Protein AF-A0A951EMH4-F1 (afdb_monomer)

Structure (mmCIF, N/CA/C/O backbone):
data_AF-A0A951EMH4-F1
#
_entry.id   AF-A0A951EMH4-F1
#
loop_
_atom_site.group_PDB
_atom_site.id
_atom_site.type_symbol
_atom_site.label_atom_id
_atom_site.label_alt_id
_atom_site.label_comp_id
_atom_site.label_asym_id
_atom_site.label_entity_id
_atom_site.label_seq_id
_atom_site.pdbx_PDB_ins_code
_atom_site.Cartn_x
_atom_site.Cartn_y
_atom_site.Cartn_z
_atom_site.occupancy
_atom_site.B_iso_or_equiv
_atom_site.auth_seq_id
_atom_site.auth_comp_id
_atom_site.auth_asym_id
_atom_site.auth_atom_id
_atom_site.pdbx_PDB_model_num
ATOM 1 N N . LEU A 1 1 ? -10.724 -16.137 10.599 1.00 54.28 1 LEU A N 1
ATOM 2 C CA . LEU A 1 1 ? -10.758 -15.019 11.567 1.00 54.28 1 LEU A CA 1
ATOM 3 C C . LEU A 1 1 ? -9.383 -14.354 11.566 1.00 54.28 1 LEU A C 1
ATOM 5 O O . LEU A 1 1 ? -8.423 -15.038 11.215 1.00 54.28 1 LEU A O 1
ATOM 9 N N . PRO A 1 2 ? -9.254 -13.050 11.865 1.00 76.25 2 PRO A N 1
ATOM 10 C CA . PRO A 1 2 ? -7.949 -12.424 12.065 1.00 76.25 2 PRO A CA 1
ATOM 11 C C . PRO A 1 2 ? -7.168 -13.216 13.120 1.00 76.25 2 PRO A C 1
ATOM 13 O O . PRO A 1 2 ? -7.743 -13.545 14.151 1.00 76.25 2 PRO A O 1
ATOM 16 N N . VAL A 1 3 ? -5.877 -13.495 12.901 1.00 86.94 3 VAL A N 1
ATOM 17 C CA . VAL A 1 3 ? -5.039 -14.269 13.850 1.00 86.94 3 VAL A CA 1
ATOM 18 C C . VAL A 1 3 ? -5.121 -13.700 15.274 1.00 86.94 3 VAL A C 1
ATOM 20 O O . VAL A 1 3 ? -5.148 -14.433 16.255 1.00 86.94 3 VAL A O 1
ATOM 23 N N . MET A 1 4 ? -5.249 -12.377 15.396 1.00 89.81 4 MET A N 1
ATOM 24 C CA . MET A 1 4 ? -5.384 -11.705 16.688 1.00 89.81 4 MET A CA 1
ATOM 25 C C . MET A 1 4 ? -6.672 -12.048 17.447 1.00 89.81 4 MET A C 1
ATOM 27 O O . MET A 1 4 ? -6.668 -11.985 18.671 1.00 89.81 4 MET A O 1
ATOM 31 N N . ALA A 1 5 ? -7.750 -12.446 16.767 1.00 90.88 5 ALA A N 1
ATOM 32 C CA . ALA A 1 5 ? -8.979 -12.877 17.431 1.00 90.88 5 ALA A CA 1
ATOM 33 C C . ALA A 1 5 ? -8.795 -14.204 18.184 1.00 90.88 5 ALA A C 1
ATOM 35 O O . ALA A 1 5 ? -9.457 -14.424 19.193 1.00 90.88 5 ALA A O 1
ATOM 36 N N . GLU A 1 6 ? -7.869 -15.056 17.735 1.00 90.88 6 GLU A N 1
ATOM 37 C CA . GLU A 1 6 ? -7.504 -16.293 18.436 1.00 90.88 6 GLU A CA 1
ATOM 38 C C . GLU A 1 6 ? -6.617 -16.001 19.654 1.00 90.88 6 GLU A C 1
ATOM 40 O O . GLU A 1 6 ? -6.786 -16.605 20.709 1.00 90.88 6 GLU A O 1
ATOM 45 N N . LEU A 1 7 ? -5.695 -15.041 19.525 1.00 93.75 7 LEU A N 1
ATOM 46 C CA . LEU A 1 7 ? -4.729 -14.693 20.574 1.00 93.75 7 LEU A CA 1
ATOM 47 C C . LEU A 1 7 ? -5.298 -13.748 21.647 1.00 93.75 7 LEU A C 1
ATOM 49 O O . LEU A 1 7 ? -4.834 -13.755 22.784 1.00 93.75 7 LEU A O 1
ATOM 53 N N . ALA A 1 8 ? -6.279 -12.918 21.290 1.00 93.94 8 ALA A N 1
ATOM 54 C CA . ALA A 1 8 ? -6.879 -11.900 22.150 1.00 93.94 8 ALA A CA 1
ATOM 55 C C . ALA A 1 8 ? -8.397 -11.787 21.887 1.00 93.94 8 ALA A C 1
ATOM 57 O O . ALA A 1 8 ? -8.857 -10.792 21.314 1.00 93.94 8 ALA A O 1
ATOM 58 N N . PRO A 1 9 ? -9.196 -12.784 22.311 1.00 91.25 9 PRO A N 1
ATOM 59 C CA . PRO A 1 9 ? -10.617 -12.886 21.962 1.00 91.25 9 PRO A CA 1
ATOM 60 C C . PRO A 1 9 ? -11.507 -11.811 22.607 1.00 91.25 9 PRO A C 1
ATOM 62 O O . PRO A 1 9 ? -12.624 -11.590 22.155 1.00 91.25 9 PRO A O 1
ATOM 65 N N . GLY A 1 10 ? -11.029 -11.119 23.648 1.00 94.62 10 GLY A N 1
ATOM 66 C CA . GLY A 1 10 ? -11.766 -10.033 24.310 1.00 94.62 10 GLY A CA 1
ATOM 67 C C . GLY A 1 10 ? -11.790 -8.708 23.536 1.00 94.62 10 GLY A C 1
ATOM 68 O O . GLY A 1 10 ? -12.382 -7.740 24.005 1.00 94.62 10 GLY A O 1
ATOM 69 N N . THR A 1 11 ? -11.121 -8.625 22.384 1.00 95.00 11 THR A N 1
ATOM 70 C CA . THR A 1 11 ? -11.089 -7.431 21.531 1.00 95.00 11 THR A CA 1
ATOM 71 C C . THR A 1 11 ? -11.910 -7.655 20.266 1.00 95.00 11 THR A C 1
ATOM 73 O O . THR A 1 11 ? -11.788 -8.681 19.601 1.00 95.00 11 THR A O 1
ATOM 76 N N . ASP A 1 12 ? -12.718 -6.661 19.897 1.00 95.25 12 ASP A N 1
ATOM 77 C CA . ASP A 1 12 ? -13.500 -6.677 18.660 1.00 95.25 12 ASP A CA 1
ATOM 78 C C . ASP A 1 12 ? -12.618 -6.328 17.445 1.00 95.25 12 ASP A C 1
ATOM 80 O O . ASP A 1 12 ? -12.573 -5.196 16.951 1.00 95.25 12 ASP A O 1
ATOM 84 N N . TRP A 1 13 ? -11.852 -7.321 16.987 1.00 94.62 13 TRP A N 1
ATOM 85 C CA . TRP A 1 13 ? -10.930 -7.189 15.856 1.00 94.62 13 TRP A CA 1
ATOM 86 C C . TRP A 1 13 ? -11.637 -6.938 14.525 1.00 94.62 13 TRP A C 1
ATOM 88 O O . TRP A 1 13 ? -11.074 -6.279 13.648 1.00 94.62 13 TRP A O 1
ATOM 98 N N . GLU A 1 14 ? -12.867 -7.426 14.373 1.00 92.38 14 GLU A N 1
ATOM 99 C CA . GLU A 1 14 ? -13.672 -7.176 13.177 1.00 92.38 14 GLU A CA 1
ATOM 100 C C . GLU A 1 14 ? -14.072 -5.702 13.103 1.00 92.38 14 GLU A C 1
ATOM 102 O O . GLU A 1 14 ? -13.859 -5.057 12.071 1.00 92.38 14 GLU A O 1
ATOM 107 N N . LYS A 1 15 ? -14.538 -5.120 14.216 1.00 95.38 15 LYS A N 1
ATOM 108 C CA . LYS A 1 15 ? -14.816 -3.681 14.297 1.00 95.38 15 LYS A CA 1
ATOM 109 C C . LYS A 1 15 ? -13.567 -2.839 14.068 1.00 95.38 15 LYS A C 1
ATOM 111 O O . LYS A 1 15 ? -13.657 -1.837 13.361 1.00 95.38 15 LYS A O 1
ATOM 116 N N . LEU A 1 16 ? -12.409 -3.239 14.604 1.00 95.31 16 LEU A N 1
ATOM 117 C CA . LEU A 1 16 ? -11.140 -2.548 14.343 1.00 95.31 16 LEU A CA 1
ATOM 118 C C . LEU A 1 16 ? -10.755 -2.601 12.856 1.00 95.31 16 LEU A C 1
ATOM 120 O O . LEU A 1 16 ? -10.335 -1.602 12.276 1.00 95.31 16 LEU A O 1
ATOM 124 N N . SER A 1 17 ? -10.921 -3.758 12.214 1.00 94.50 17 SER A N 1
ATOM 125 C CA . SER A 1 17 ? -10.650 -3.911 10.784 1.00 94.50 17 SER A CA 1
ATOM 126 C C . SER A 1 17 ? -11.595 -3.045 9.942 1.00 94.50 17 SER A C 1
ATOM 128 O O . SER A 1 17 ? -11.156 -2.359 9.014 1.00 94.50 17 SER A O 1
ATOM 130 N N . ALA A 1 18 ? -12.888 -3.047 10.277 1.00 94.69 18 ALA A N 1
ATOM 131 C CA . ALA A 1 18 ? -13.906 -2.253 9.600 1.00 94.69 18 ALA A CA 1
ATOM 132 C C . ALA A 1 18 ? -13.665 -0.745 9.760 1.00 94.69 18 ALA A C 1
ATOM 134 O O . ALA A 1 18 ? -13.704 -0.017 8.767 1.00 94.69 18 ALA A O 1
ATOM 135 N N . SER A 1 19 ? -13.348 -0.277 10.972 1.00 95.69 19 SER A N 1
ATOM 136 C CA . SER A 1 19 ? -13.038 1.134 11.215 1.00 95.69 19 SER A CA 1
ATOM 137 C C . SER A 1 19 ? -11.756 1.567 10.502 1.00 95.69 19 SER A C 1
ATOM 139 O O . SER A 1 19 ? -11.733 2.642 9.910 1.00 95.69 19 SER A O 1
ATOM 141 N N . GLY A 1 20 ? -10.728 0.713 10.445 1.00 95.00 20 GLY A N 1
ATOM 142 C CA . GLY A 1 20 ? -9.511 0.973 9.672 1.00 95.00 20 GLY A CA 1
ATOM 143 C C . GLY A 1 20 ? -9.780 1.157 8.174 1.00 95.00 20 GLY A C 1
ATOM 144 O O . GLY A 1 20 ? -9.271 2.096 7.563 1.00 95.00 20 GLY A O 1
ATOM 145 N N . ARG A 1 21 ? -10.639 0.317 7.575 1.00 95.81 21 ARG A N 1
ATOM 146 C CA . ARG A 1 21 ? -11.061 0.495 6.171 1.00 95.81 21 ARG A CA 1
ATOM 147 C C . ARG A 1 21 ? -11.885 1.765 5.969 1.00 95.81 21 ARG A C 1
ATOM 149 O O . ARG A 1 21 ? -11.699 2.442 4.961 1.00 95.81 21 ARG A O 1
ATOM 156 N N . ALA A 1 22 ? -12.757 2.110 6.917 1.00 95.19 22 ALA A N 1
ATOM 157 C CA . ALA A 1 22 ? -13.528 3.350 6.866 1.00 95.19 22 ALA A CA 1
ATOM 158 C C . ALA A 1 22 ? -12.627 4.593 6.960 1.00 95.19 22 ALA A C 1
ATOM 160 O O . ALA A 1 22 ? -12.848 5.558 6.231 1.00 95.19 22 ALA A O 1
ATOM 161 N N . LEU A 1 23 ? -11.591 4.564 7.807 1.00 95.75 23 LEU A N 1
ATOM 162 C CA . LEU A 1 23 ? -10.581 5.623 7.882 1.00 95.75 23 LEU A CA 1
ATOM 163 C C . LEU A 1 23 ? -9.800 5.732 6.573 1.00 95.75 23 LEU A C 1
ATOM 165 O O . LEU A 1 23 ? -9.630 6.831 6.060 1.00 95.75 23 LEU A O 1
ATOM 169 N N . LEU A 1 24 ? -9.384 4.608 5.987 1.00 95.94 24 LEU A N 1
ATOM 170 C CA . LEU A 1 24 ? -8.679 4.612 4.705 1.00 95.94 24 LEU A CA 1
ATOM 171 C C . LEU A 1 24 ? -9.543 5.155 3.555 1.00 95.94 24 LEU A C 1
ATOM 173 O O . LEU A 1 24 ? -9.040 5.858 2.682 1.00 95.94 24 LEU A O 1
ATOM 177 N N . ALA A 1 25 ? -10.842 4.851 3.542 1.00 94.69 25 ALA A N 1
ATOM 178 C CA . ALA A 1 25 ? -11.768 5.401 2.556 1.00 94.69 25 ALA A CA 1
ATOM 179 C C . ALA A 1 25 ? -11.903 6.932 2.673 1.00 94.69 25 ALA A C 1
ATOM 181 O O . ALA A 1 25 ? -12.047 7.605 1.655 1.00 94.69 25 ALA A O 1
ATOM 182 N N . GLN A 1 26 ? -11.820 7.471 3.894 1.00 95.12 26 GLN A N 1
ATOM 183 C CA . GLN A 1 26 ? -11.870 8.910 4.176 1.00 95.12 26 GLN A CA 1
ATOM 184 C C . GLN A 1 26 ? -10.526 9.616 3.958 1.00 95.12 26 GLN A C 1
ATOM 186 O O . GLN A 1 26 ? -10.499 10.776 3.555 1.00 95.12 26 GLN A O 1
ATOM 191 N N . ALA A 1 27 ? -9.411 8.932 4.214 1.00 96.06 27 ALA A N 1
ATOM 192 C CA .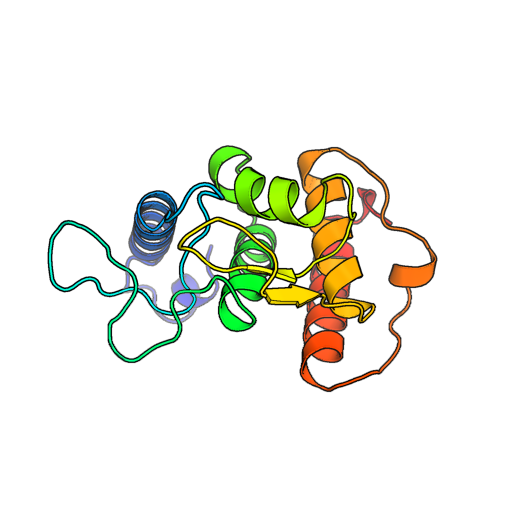 ALA A 1 27 ? -8.055 9.450 4.073 1.00 96.06 27 ALA A CA 1
ATOM 193 C C . ALA A 1 27 ? -7.621 9.472 2.602 1.00 96.06 27 ALA A C 1
ATOM 195 O O . ALA A 1 27 ? -6.658 8.815 2.222 1.00 96.06 27 ALA A O 1
ATOM 196 N N . ARG A 1 28 ? -8.355 10.196 1.758 1.00 95.44 28 ARG A N 1
ATOM 197 C CA . ARG A 1 28 ? -8.049 10.378 0.337 1.00 95.44 28 ARG A CA 1
ATOM 198 C C . ARG A 1 28 ? -7.817 11.846 0.068 1.00 95.44 28 ARG A C 1
ATOM 200 O O . ARG A 1 28 ? -8.713 12.666 0.257 1.00 95.44 28 ARG A O 1
ATOM 207 N N . PHE A 1 29 ? -6.610 12.166 -0.370 1.00 96.69 29 PHE A N 1
ATOM 208 C CA . PHE A 1 29 ? -6.155 13.535 -0.533 1.00 96.69 29 PHE A CA 1
ATOM 209 C C . PHE A 1 29 ? -5.667 13.774 -1.957 1.00 96.69 29 PHE A C 1
ATOM 211 O O . PHE A 1 29 ? -5.188 12.862 -2.637 1.00 96.69 29 PHE A O 1
ATOM 218 N N . GLY A 1 30 ? -5.777 15.029 -2.386 1.00 94.94 30 GLY A N 1
ATOM 219 C CA . GLY A 1 30 ? -5.301 15.453 -3.693 1.00 94.94 30 GLY A CA 1
ATOM 220 C C . GLY A 1 30 ? -6.111 14.916 -4.873 1.00 94.94 30 GLY A C 1
ATOM 221 O O . GLY A 1 30 ? -7.049 14.133 -4.701 1.00 94.94 30 GLY A O 1
ATOM 222 N N . PRO A 1 31 ? -5.725 15.305 -6.098 1.00 94.06 31 PRO A N 1
ATOM 223 C CA . PRO A 1 31 ? -6.394 14.856 -7.318 1.00 94.06 31 PRO A CA 1
ATOM 224 C C . PRO A 1 31 ? -6.215 13.352 -7.580 1.00 94.06 31 PRO A C 1
ATOM 226 O O . PRO A 1 31 ? -7.072 12.741 -8.208 1.00 94.06 31 PRO A O 1
ATOM 229 N N . ALA A 1 32 ? -5.142 12.739 -7.066 1.00 92.75 32 ALA A N 1
ATOM 230 C CA . ALA A 1 32 ? -4.900 11.300 -7.185 1.00 92.75 32 ALA A CA 1
ATOM 231 C C . ALA A 1 32 ? -5.748 10.449 -6.214 1.00 92.75 32 ALA A C 1
ATOM 233 O O . ALA A 1 32 ? -5.786 9.227 -6.345 1.00 92.75 32 ALA A O 1
ATOM 234 N N . GLY A 1 33 ? -6.410 11.066 -5.223 1.00 95.50 33 GLY A N 1
ATOM 235 C CA . GLY A 1 33 ? -7.247 10.356 -4.251 1.00 95.50 33 GLY A CA 1
ATOM 236 C C . GLY A 1 33 ? -6.486 9.329 -3.403 1.00 95.50 33 GLY A C 1
ATOM 237 O O . GLY A 1 33 ? -7.067 8.319 -2.999 1.00 95.50 33 GLY A O 1
ATOM 238 N N . LEU A 1 34 ? -5.194 9.568 -3.158 1.00 96.38 34 LEU A N 1
ATOM 239 C CA . LEU A 1 34 ? -4.311 8.690 -2.390 1.00 96.38 34 LEU A CA 1
ATOM 240 C C . LEU A 1 34 ? -4.277 9.091 -0.905 1.00 96.38 34 LEU A C 1
ATOM 242 O O . LEU A 1 34 ? -4.455 10.269 -0.581 1.00 96.38 34 LEU A O 1
ATOM 246 N N . PRO A 1 35 ? -4.020 8.143 0.013 1.00 97.44 35 PRO A N 1
ATOM 247 C CA . PRO A 1 35 ? -3.721 8.475 1.400 1.00 97.44 35 PRO A CA 1
ATOM 248 C C . PRO A 1 35 ? -2.347 9.126 1.540 1.00 97.44 35 PRO A C 1
ATOM 250 O O . PRO A 1 35 ? -1.437 8.862 0.760 1.00 97.44 35 PRO A O 1
ATOM 253 N N . ALA A 1 36 ? -2.185 9.951 2.571 1.00 97.94 36 ALA A N 1
ATOM 254 C CA . ALA A 1 36 ? -0.869 10.406 2.995 1.00 97.94 36 ALA A CA 1
ATOM 255 C C . ALA A 1 36 ? -0.140 9.286 3.746 1.00 97.94 36 ALA A C 1
ATOM 257 O O . ALA A 1 36 ? -0.791 8.476 4.410 1.00 97.94 36 ALA A O 1
ATOM 258 N N . ASP A 1 37 ? 1.195 9.291 3.714 1.00 97.94 37 ASP A N 1
ATOM 259 C CA . ASP A 1 37 ? 2.005 8.410 4.574 1.00 97.94 37 ASP A CA 1
ATOM 260 C C . ASP A 1 37 ? 1.645 8.603 6.059 1.00 97.94 37 ASP A C 1
ATOM 262 O O . ASP A 1 37 ? 1.547 7.641 6.819 1.00 97.94 37 ASP A O 1
ATOM 266 N N . TRP A 1 38 ? 1.370 9.853 6.448 1.00 98.19 38 TRP A N 1
ATOM 267 C CA . TRP A 1 38 ? 0.990 10.233 7.803 1.00 98.19 38 TRP A CA 1
ATOM 268 C C . TRP A 1 38 ? -0.292 11.061 7.789 1.00 98.19 38 TRP A C 1
ATOM 270 O O . TRP A 1 38 ? -0.374 12.097 7.127 1.00 98.19 38 TRP A O 1
ATOM 280 N N . VAL A 1 39 ? -1.295 10.616 8.547 1.00 98.12 39 VAL A N 1
ATOM 281 C CA . VAL A 1 39 ? -2.624 11.240 8.625 1.00 98.12 39 VAL A CA 1
ATOM 282 C C . VAL A 1 39 ? -2.902 11.684 10.056 1.00 98.12 39 VAL A C 1
ATOM 284 O O . VAL A 1 39 ? -2.737 10.924 11.007 1.00 98.12 39 VAL A O 1
ATOM 287 N N . SER A 1 40 ? -3.344 12.928 10.208 1.00 97.56 40 SER A N 1
ATOM 288 C CA . SER A 1 40 ? -3.869 13.471 11.454 1.00 97.56 40 SER A CA 1
ATOM 289 C C . SER A 1 40 ? -5.355 13.142 11.581 1.00 97.56 40 SER A C 1
ATOM 291 O O . SER A 1 40 ? -6.145 13.455 10.691 1.00 97.56 40 SER A O 1
ATOM 293 N N . ALA A 1 41 ? -5.731 12.570 12.725 1.00 95.69 41 ALA A N 1
ATOM 294 C CA . ALA A 1 41 ? -7.115 12.281 13.111 1.00 95.69 41 ALA A CA 1
ATOM 295 C C . ALA A 1 41 ? -7.554 13.113 14.333 1.00 95.69 41 ALA A C 1
ATOM 297 O O . ALA A 1 41 ? -8.267 12.631 15.208 1.00 95.69 41 ALA A O 1
ATOM 298 N N . ARG A 1 42 ? -7.061 14.357 14.448 1.00 93.44 42 ARG A N 1
ATOM 299 C CA . ARG A 1 42 ? -7.376 15.255 15.579 1.00 93.44 42 ARG A CA 1
ATOM 300 C C . ARG A 1 42 ? -8.842 15.713 15.588 1.00 93.44 42 ARG A C 1
ATOM 302 O O . ARG A 1 42 ? -9.373 16.006 16.654 1.00 93.44 42 ARG A O 1
ATOM 309 N N . SER A 1 43 ? -9.459 15.833 14.420 1.00 90.81 43 SER A N 1
ATOM 310 C CA . SER A 1 43 ? -10.855 16.236 14.232 1.00 90.81 43 SER A CA 1
ATOM 311 C C . SER A 1 43 ? -11.600 15.168 13.426 1.00 90.81 43 SER A C 1
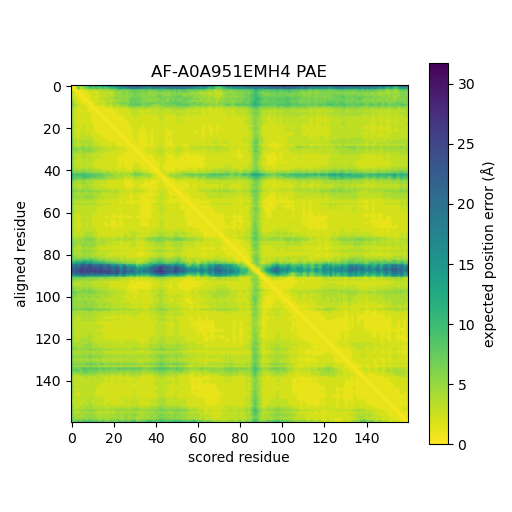ATOM 313 O O . SER A 1 43 ? -10.999 14.196 12.969 1.00 90.81 43 SER A O 1
ATOM 315 N N . GLU A 1 44 ? -12.910 15.348 13.240 1.00 87.88 44 GLU A N 1
ATOM 316 C CA . GLU A 1 44 ? -13.730 14.444 12.418 1.00 87.88 44 GLU A CA 1
ATOM 317 C C . GLU A 1 44 ? -13.234 14.353 10.969 1.00 87.88 44 GLU A C 1
ATOM 319 O O . GLU A 1 44 ? -13.354 13.311 10.329 1.00 87.88 44 GLU A O 1
ATOM 324 N N . ARG A 1 45 ? -12.643 15.435 10.451 1.00 93.56 45 ARG A N 1
ATOM 325 C CA . ARG A 1 45 ? -12.043 15.455 9.121 1.00 93.56 45 ARG A CA 1
ATOM 326 C C . ARG A 1 45 ? -10.580 15.031 9.203 1.00 93.56 45 ARG A C 1
ATOM 328 O O . ARG A 1 45 ? -9.769 15.706 9.831 1.00 93.56 45 ARG A O 1
ATOM 335 N N . LEU A 1 46 ? -10.240 13.952 8.504 1.00 97.00 46 LEU A N 1
ATOM 336 C CA . LEU A 1 46 ? -8.852 13.531 8.342 1.00 97.00 46 LEU A CA 1
ATOM 337 C C . LEU A 1 46 ? -8.082 14.521 7.466 1.00 97.00 46 LEU A C 1
ATOM 339 O O . LEU A 1 46 ? -8.603 15.026 6.470 1.00 97.00 46 LEU A O 1
ATOM 343 N N . GLU A 1 47 ? -6.824 14.760 7.819 1.00 97.19 47 GLU A N 1
ATOM 344 C CA . GLU A 1 47 ? -5.922 15.658 7.094 1.00 97.19 47 GLU A CA 1
ATOM 345 C C . GLU A 1 47 ? -4.516 15.046 7.023 1.00 97.19 47 GLU A C 1
ATOM 347 O O . GLU A 1 47 ? -4.130 14.327 7.950 1.00 97.19 47 GLU A O 1
ATOM 352 N N . PRO A 1 48 ? -3.704 15.336 5.989 1.00 97.50 48 PRO A N 1
ATOM 353 C CA . PRO A 1 48 ? -2.283 15.005 6.018 1.00 97.50 48 PRO A CA 1
ATOM 354 C C . PRO A 1 48 ? -1.620 15.590 7.273 1.00 97.50 48 PRO A C 1
ATOM 356 O O . PRO A 1 48 ? -1.843 16.751 7.632 1.00 97.50 48 PRO A O 1
ATOM 359 N N . ALA A 1 49 ? -0.828 14.783 7.975 1.00 97.69 49 ALA A N 1
ATOM 360 C CA . ALA A 1 49 ? -0.231 15.189 9.239 1.00 97.69 49 ALA A CA 1
ATOM 361 C C . ALA A 1 49 ? 0.784 16.326 9.039 1.00 97.69 49 ALA A C 1
ATOM 363 O O . ALA A 1 49 ? 1.692 16.249 8.210 1.00 97.69 49 ALA A O 1
ATOM 364 N N . LYS A 1 50 ? 0.664 17.383 9.848 1.00 96.44 50 LYS A N 1
ATOM 365 C CA . LYS A 1 50 ? 1.648 18.474 9.879 1.00 96.44 50 LYS A CA 1
ATOM 366 C C . LYS A 1 50 ? 2.986 17.959 10.416 1.00 96.44 50 LYS A C 1
ATOM 368 O O . LYS A 1 50 ? 3.008 17.159 11.347 1.00 96.44 50 LYS A O 1
ATOM 373 N N . GLY A 1 51 ? 4.088 18.460 9.860 1.00 96.50 51 GLY A N 1
ATOM 374 C CA . GLY A 1 51 ? 5.447 18.042 10.232 1.00 96.50 51 GLY A CA 1
ATOM 375 C C . GLY A 1 51 ? 5.981 16.840 9.446 1.00 96.50 51 GLY A C 1
ATOM 376 O O . GLY A 1 51 ? 7.138 16.480 9.631 1.00 96.50 51 GLY A O 1
ATOM 377 N N . PHE A 1 52 ? 5.179 16.269 8.543 1.00 97.19 52 PHE A N 1
ATOM 378 C CA . PHE A 1 52 ? 5.586 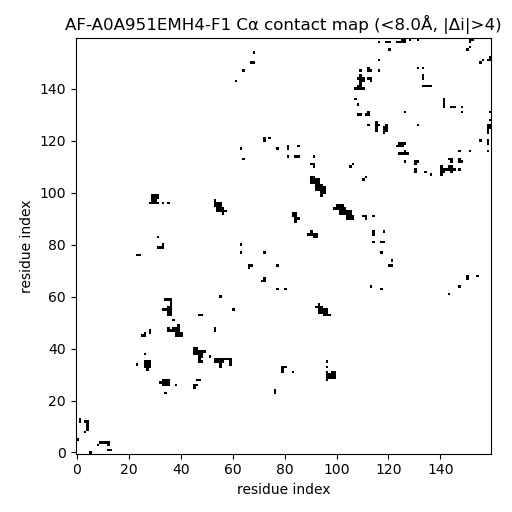15.218 7.610 1.00 97.19 52 PHE A CA 1
ATOM 379 C C . PHE A 1 52 ? 5.439 15.699 6.158 1.00 97.19 52 PHE A C 1
ATOM 381 O O . PHE A 1 52 ? 4.642 16.608 5.894 1.00 97.19 52 PHE A O 1
ATOM 388 N N . PRO A 1 53 ? 6.176 15.107 5.200 1.00 97.44 53 PRO A N 1
ATOM 389 C CA . PRO A 1 53 ? 5.944 15.352 3.781 1.00 97.44 53 PRO A CA 1
ATOM 390 C C . PRO A 1 53 ? 4.491 15.042 3.384 1.00 97.44 53 PRO A C 1
ATOM 392 O O . PRO A 1 53 ? 3.956 13.987 3.727 1.00 97.44 53 PRO A O 1
ATOM 395 N N . GLN A 1 54 ? 3.850 15.946 2.636 1.00 97.25 54 GLN A N 1
ATOM 396 C CA . GLN A 1 54 ? 2.486 15.751 2.126 1.00 97.25 54 GLN A CA 1
ATOM 397 C C . GLN A 1 54 ? 2.504 14.905 0.848 1.00 97.25 54 GLN A C 1
ATOM 399 O O . GLN A 1 54 ? 2.272 15.394 -0.259 1.00 97.25 54 GLN A O 1
ATOM 404 N N . GLN A 1 55 ? 2.811 13.624 1.019 1.00 97.69 55 GLN A N 1
ATOM 405 C CA . GLN A 1 55 ? 2.973 12.668 -0.069 1.00 97.69 55 GLN A CA 1
ATOM 406 C C . GLN A 1 55 ? 2.272 11.344 0.240 1.00 97.69 55 GLN A C 1
ATOM 408 O O . GLN A 1 55 ? 2.082 10.973 1.402 1.00 97.69 55 GLN A O 1
ATOM 413 N N . PHE A 1 56 ? 1.955 10.612 -0.819 1.00 97.69 56 PHE A N 1
ATOM 414 C CA . PHE A 1 56 ? 1.862 9.161 -0.775 1.00 97.69 56 PHE A CA 1
ATOM 415 C C . PHE A 1 56 ? 3.239 8.604 -1.136 1.00 97.69 56 PHE A C 1
ATOM 417 O O . PHE A 1 56 ? 3.710 8.811 -2.254 1.00 97.69 56 PHE A O 1
ATOM 424 N N . GLY A 1 57 ? 3.907 7.936 -0.205 1.00 96.12 57 GLY A N 1
ATOM 425 C CA . GLY A 1 57 ? 5.281 7.491 -0.376 1.00 96.12 57 GLY A CA 1
ATOM 426 C C . GLY A 1 57 ? 5.490 6.063 0.091 1.00 96.12 57 GLY A C 1
ATOM 427 O O . GLY A 1 57 ? 4.612 5.207 -0.032 1.00 96.12 57 GLY A O 1
ATOM 428 N N . TYR A 1 58 ? 6.699 5.791 0.583 1.00 97.12 58 TYR A N 1
ATOM 429 C CA . TYR A 1 58 ? 7.145 4.446 0.931 1.00 97.12 58 TYR A CA 1
ATOM 430 C C . TYR A 1 58 ? 6.201 3.766 1.923 1.00 97.12 58 TYR A C 1
ATOM 432 O O . TYR A 1 58 ? 5.899 2.583 1.744 1.00 97.12 58 TYR A O 1
ATOM 440 N N . ASP A 1 59 ? 5.698 4.495 2.924 1.00 97.69 59 ASP A N 1
ATOM 441 C CA . ASP A 1 59 ? 4.814 3.928 3.937 1.00 97.69 59 ASP A CA 1
ATOM 442 C C . ASP A 1 59 ? 3.470 3.499 3.337 1.00 97.69 59 ASP A C 1
ATOM 444 O O . ASP A 1 59 ? 3.012 2.376 3.597 1.00 97.69 59 ASP A O 1
ATOM 448 N N . GLY A 1 60 ? 2.899 4.354 2.483 1.00 96.62 60 GLY A N 1
ATOM 449 C CA . GLY A 1 60 ? 1.651 4.136 1.766 1.00 96.62 60 GLY A CA 1
ATOM 450 C C . GLY A 1 60 ? 1.672 2.946 0.803 1.00 96.62 60 GLY A C 1
ATOM 451 O O . GLY A 1 60 ? 0.649 2.274 0.654 1.00 96.62 60 GLY A O 1
ATOM 452 N N . LEU A 1 61 ? 2.826 2.595 0.215 1.00 95.81 61 LEU A N 1
ATOM 453 C CA . LEU A 1 61 ? 2.956 1.428 -0.681 1.00 95.81 61 LEU A CA 1
ATOM 454 C C . LEU A 1 61 ? 2.473 0.121 -0.034 1.00 95.81 61 LEU A C 1
ATOM 456 O O . LEU A 1 61 ? 1.993 -0.784 -0.715 1.00 95.81 61 LEU A O 1
ATOM 460 N N . ARG A 1 62 ? 2.581 0.002 1.292 1.00 97.38 62 ARG A N 1
ATOM 461 C CA . ARG A 1 62 ? 2.200 -1.218 2.018 1.00 97.38 62 ARG A CA 1
ATOM 462 C C . ARG A 1 62 ? 0.689 -1.367 2.186 1.00 97.38 62 ARG A C 1
ATOM 464 O O . ARG A 1 62 ? 0.223 -2.475 2.432 1.00 97.38 62 ARG A O 1
ATOM 471 N N . ILE A 1 63 ? -0.082 -0.291 2.028 1.00 97.44 63 ILE A N 1
ATOM 472 C CA . ILE A 1 63 ? -1.540 -0.302 2.197 1.00 97.44 63 ILE A CA 1
ATOM 473 C C . ILE A 1 63 ? -2.210 -1.314 1.249 1.00 97.44 63 ILE A C 1
ATOM 475 O O . ILE A 1 63 ? -2.861 -2.233 1.756 1.00 97.44 63 ILE A O 1
ATOM 479 N N . PRO A 1 64 ? -2.047 -1.236 -0.090 1.00 96.06 64 PRO A N 1
ATOM 480 C CA . PRO A 1 64 ? -2.666 -2.211 -0.988 1.00 96.06 64 PRO A CA 1
ATOM 481 C C . PRO A 1 64 ? -2.142 -3.634 -0.761 1.00 96.06 64 PRO A C 1
ATOM 483 O O . PRO A 1 64 ? -2.924 -4.581 -0.812 1.00 96.06 64 PRO A O 1
ATOM 486 N N . LEU A 1 65 ? -0.857 -3.800 -0.426 1.00 96.44 65 LEU A N 1
ATOM 487 C CA . LEU A 1 65 ? -0.289 -5.108 -0.081 1.00 96.44 65 LEU A CA 1
ATOM 488 C C . LEU A 1 65 ? -1.019 -5.745 1.114 1.00 96.44 65 LEU A C 1
ATOM 490 O O . LEU A 1 65 ? -1.390 -6.919 1.059 1.00 96.44 65 LEU A O 1
ATOM 494 N N . TYR A 1 66 ? -1.245 -4.985 2.187 1.00 96.81 66 TYR A N 1
ATOM 495 C CA . TYR A 1 66 ? -1.903 -5.490 3.392 1.00 96.81 66 TYR A CA 1
ATOM 496 C C . TYR A 1 66 ? -3.408 -5.682 3.227 1.00 96.81 66 TYR A C 1
ATOM 498 O O . TYR A 1 66 ? -3.940 -6.658 3.758 1.00 96.81 66 TYR A O 1
ATOM 506 N N . LEU A 1 67 ? -4.085 -4.831 2.452 1.00 96.56 67 LEU A N 1
ATOM 507 C CA . LEU A 1 67 ? -5.487 -5.052 2.088 1.00 96.56 67 LEU A CA 1
ATOM 508 C C . LEU A 1 67 ? -5.657 -6.396 1.373 1.00 96.56 67 LEU A C 1
ATOM 510 O O . LEU A 1 67 ? -6.442 -7.234 1.821 1.00 96.56 67 LEU A O 1
ATOM 514 N N . LEU A 1 68 ? -4.854 -6.646 0.337 1.00 96.06 68 LEU A N 1
ATOM 515 C CA . LEU A 1 68 ? -4.891 -7.906 -0.405 1.00 96.06 68 LEU A CA 1
ATOM 516 C C . LEU A 1 68 ? -4.517 -9.103 0.479 1.00 96.06 68 LEU A C 1
ATOM 518 O O . LEU A 1 68 ? -5.192 -10.132 0.455 1.00 96.06 68 LEU A O 1
ATOM 522 N N . ARG A 1 69 ? -3.493 -8.966 1.332 1.00 95.00 69 ARG A N 1
ATOM 523 C CA . ARG A 1 69 ? -3.094 -10.008 2.296 1.00 95.00 69 ARG A CA 1
ATOM 524 C C . ARG A 1 69 ? -4.212 -10.370 3.266 1.00 95.00 69 ARG A C 1
ATOM 526 O O . ARG A 1 69 ? -4.371 -11.551 3.574 1.00 95.00 69 ARG A O 1
ATOM 533 N N . ALA A 1 70 ? -4.994 -9.387 3.700 1.00 93.38 70 ALA A N 1
ATOM 534 C CA . ALA A 1 70 ? -6.167 -9.587 4.541 1.00 93.38 70 ALA A CA 1
ATOM 535 C C . ALA A 1 70 ? -7.383 -10.146 3.772 1.00 93.38 70 ALA A C 1
ATOM 537 O O . ALA A 1 70 ? -8.361 -10.547 4.394 1.00 93.38 70 ALA A O 1
ATOM 538 N N . GLY A 1 71 ? -7.310 -10.254 2.441 1.00 93.50 71 GLY A N 1
ATOM 539 C CA . GLY A 1 71 ? -8.400 -10.730 1.585 1.00 93.50 71 GLY A CA 1
ATOM 540 C C . GLY A 1 71 ? -9.369 -9.632 1.142 1.00 93.50 71 GLY A C 1
ATOM 541 O O . GLY A 1 71 ? -10.419 -9.942 0.586 1.00 93.50 71 GLY A O 1
ATOM 542 N N . TYR A 1 72 ? -9.036 -8.360 1.364 1.00 93.94 72 TYR A N 1
ATOM 543 C CA . TYR A 1 72 ? -9.828 -7.229 0.893 1.00 93.94 72 TYR A CA 1
ATOM 544 C C . TYR A 1 72 ? -9.399 -6.840 -0.524 1.00 93.94 72 TYR A C 1
ATOM 546 O O . TYR A 1 72 ? -8.373 -6.191 -0.719 1.00 93.94 72 TYR A O 1
ATOM 554 N N . ALA A 1 73 ? -10.213 -7.227 -1.507 1.00 92.81 73 ALA A N 1
ATOM 555 C CA . ALA A 1 73 ? -10.024 -6.923 -2.929 1.00 92.81 73 ALA A CA 1
ATOM 556 C C . ALA A 1 73 ? -11.048 -5.899 -3.463 1.00 92.81 73 ALA A C 1
ATOM 558 O O . ALA A 1 73 ? -11.375 -5.894 -4.648 1.00 92.81 73 ALA A O 1
ATOM 559 N N . ASP A 1 74 ? -11.586 -5.045 -2.586 1.00 91.81 74 ASP 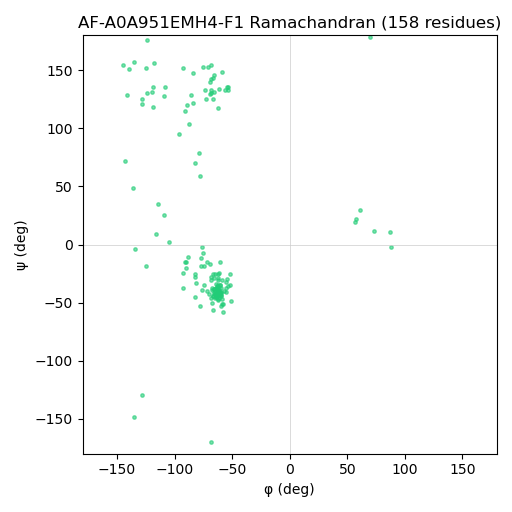A N 1
ATOM 560 C CA . ASP A 1 74 ? -12.555 -4.016 -2.967 1.00 91.81 74 ASP A CA 1
ATOM 561 C C . ASP A 1 74 ? -11.927 -3.027 -3.962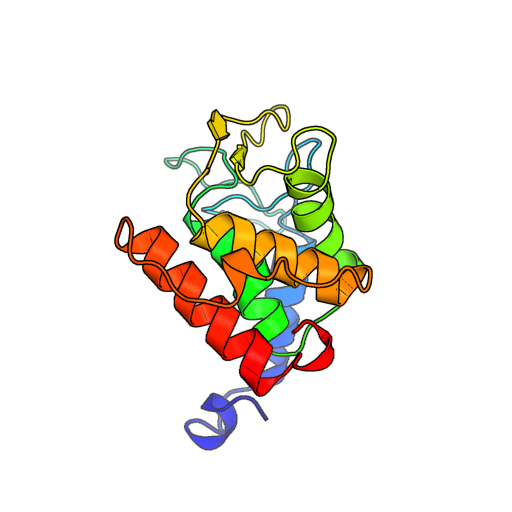 1.00 91.81 74 ASP A C 1
ATOM 563 O O . ASP A 1 74 ? -10.976 -2.303 -3.644 1.00 91.81 74 ASP A O 1
ATOM 567 N N . ARG A 1 75 ? -12.487 -2.982 -5.176 1.00 92.94 75 ARG A N 1
ATOM 568 C CA . ARG A 1 75 ? -12.027 -2.098 -6.247 1.00 92.94 75 ARG A CA 1
ATOM 569 C C . ARG A 1 75 ? -12.128 -0.625 -5.856 1.00 92.94 75 ARG A C 1
ATOM 571 O O . ARG A 1 75 ? -11.244 0.134 -6.235 1.00 92.94 75 ARG A O 1
ATOM 578 N N . ALA A 1 76 ? -13.134 -0.208 -5.090 1.00 91.62 76 ALA A N 1
ATOM 579 C CA . ALA A 1 76 ? -13.258 1.184 -4.663 1.00 91.62 76 ALA A CA 1
ATOM 580 C C . ALA A 1 76 ? -12.077 1.601 -3.774 1.00 91.62 76 ALA A C 1
ATOM 582 O O . ALA A 1 76 ? -11.558 2.713 -3.913 1.00 91.62 76 ALA A O 1
ATOM 583 N N . LEU A 1 77 ? -11.606 0.698 -2.903 1.00 91.69 77 LEU A N 1
ATOM 584 C CA . LEU A 1 77 ? -10.429 0.912 -2.056 1.00 91.69 77 LEU A CA 1
ATOM 585 C C . LEU A 1 77 ? -9.118 0.879 -2.842 1.00 91.69 77 LEU A C 1
ATOM 587 O O . LEU A 1 77 ? -8.233 1.685 -2.576 1.00 91.69 77 LEU A O 1
ATOM 591 N N . LEU A 1 78 ? -9.008 -0.034 -3.803 1.00 94.19 78 LEU A N 1
ATOM 592 C CA . LEU A 1 78 ? -7.749 -0.358 -4.467 1.00 94.19 78 LEU A CA 1
ATOM 593 C C . LEU A 1 78 ? -7.478 0.424 -5.764 1.00 94.19 78 LEU A C 1
ATOM 595 O O . LEU A 1 78 ? -6.318 0.590 -6.143 1.00 94.19 78 LEU A O 1
ATOM 599 N N . ALA A 1 79 ? -8.521 0.916 -6.437 1.00 91.44 79 ALA A N 1
ATOM 600 C CA . ALA A 1 79 ? -8.404 1.592 -7.729 1.00 91.44 79 ALA A CA 1
ATOM 601 C C . ALA A 1 79 ? -7.467 2.815 -7.735 1.00 91.44 79 ALA A C 1
ATOM 603 O O . ALA A 1 79 ? -6.712 2.920 -8.700 1.00 91.44 79 ALA A O 1
ATOM 604 N N . PRO A 1 80 ? -7.430 3.697 -6.712 1.00 92.50 80 PRO A N 1
ATOM 605 C CA . PRO A 1 80 ? -6.529 4.853 -6.739 1.00 92.50 80 PRO A CA 1
ATOM 606 C C . PRO A 1 80 ? -5.051 4.458 -6.856 1.00 92.50 80 PRO A C 1
ATOM 608 O O . PRO A 1 80 ? -4.316 5.022 -7.662 1.00 92.50 80 PRO A O 1
ATOM 611 N N . PHE A 1 81 ? -4.624 3.422 -6.124 1.00 92.81 81 PHE A N 1
ATOM 612 C CA . PHE A 1 81 ? -3.252 2.910 -6.208 1.00 92.81 81 PHE A CA 1
ATOM 613 C C . PHE A 1 81 ? -2.957 2.344 -7.605 1.00 92.81 81 PHE A C 1
ATOM 615 O O . PHE A 1 81 ? -1.905 2.608 -8.182 1.00 92.81 81 PHE A O 1
ATOM 622 N N . ALA A 1 82 ? -3.910 1.600 -8.176 1.00 89.25 82 ALA A N 1
ATOM 623 C CA . ALA A 1 82 ? -3.767 0.996 -9.498 1.00 89.25 82 ALA A CA 1
ATOM 624 C C . ALA A 1 82 ? -3.728 2.038 -10.621 1.00 89.25 82 ALA A C 1
ATOM 626 O O . ALA A 1 82 ? -2.976 1.870 -11.571 1.00 89.25 82 ALA A O 1
ATOM 627 N N . GLN A 1 83 ? -4.516 3.110 -10.521 1.00 86.19 83 GLN A N 1
ATOM 628 C CA . GLN A 1 83 ? -4.550 4.187 -11.515 1.00 86.19 83 GLN A CA 1
ATOM 629 C C . GLN A 1 83 ? -3.220 4.936 -11.570 1.00 86.19 83 GLN A C 1
ATOM 631 O O . GLN A 1 83 ? -2.702 5.197 -12.653 1.00 86.19 83 GLN A O 1
ATOM 636 N N . VAL A 1 84 ? -2.639 5.215 -10.404 1.00 81.81 84 VAL A N 1
ATOM 637 C CA . VAL A 1 84 ? -1.361 5.923 -10.291 1.00 81.81 84 VAL A CA 1
ATOM 638 C C . VAL A 1 84 ? -0.208 5.079 -10.837 1.00 81.81 84 VAL A C 1
ATOM 640 O O . VAL A 1 84 ? 0.669 5.608 -11.511 1.00 81.81 84 VAL A O 1
ATOM 643 N N . TRP A 1 85 ? -0.213 3.764 -10.600 1.00 82.75 85 TRP A N 1
ATOM 644 C CA . TRP A 1 85 ? 0.861 2.873 -11.065 1.00 82.75 85 TRP A CA 1
ATOM 645 C C . TRP A 1 85 ? 0.626 2.281 -12.461 1.00 82.75 85 TRP A C 1
ATOM 647 O O . TRP A 1 85 ? 1.567 1.812 -13.094 1.00 82.75 85 TRP A O 1
ATOM 657 N N . GLY A 1 86 ? -0.621 2.269 -12.932 1.00 64.12 86 GLY A N 1
ATOM 658 C CA . GLY A 1 86 ? -1.062 1.649 -14.183 1.00 64.12 86 GLY A CA 1
ATOM 659 C C . GLY A 1 86 ? -1.362 2.626 -15.324 1.00 64.12 86 GLY A C 1
ATOM 660 O O . GLY A 1 86 ? -1.789 2.167 -16.384 1.00 64.12 86 GLY A O 1
ATOM 661 N N . GLY A 1 87 ? -1.171 3.937 -15.119 1.00 57.59 87 GLY A N 1
ATOM 662 C CA . GLY A 1 87 ? -1.255 4.971 -16.163 1.00 57.59 87 GLY A CA 1
ATOM 663 C C . GLY A 1 87 ? -0.118 4.894 -17.197 1.00 57.59 87 GLY A C 1
ATOM 664 O O . GLY A 1 87 ? 0.655 3.940 -17.198 1.00 57.59 87 GLY A O 1
ATOM 665 N N . GLU A 1 88 ? 0.013 5.903 -18.072 1.00 41.16 88 GLU A N 1
ATOM 666 C CA . GLU A 1 88 ? 0.954 5.922 -19.220 1.00 41.16 88 GLU A CA 1
ATOM 667 C C . GLU A 1 88 ? 2.420 5.600 -18.873 1.00 41.16 88 GLU A C 1
ATOM 669 O O . GLU A 1 88 ? 3.166 5.114 -19.721 1.00 41.16 88 GLU A O 1
ATOM 674 N N . SER A 1 89 ? 2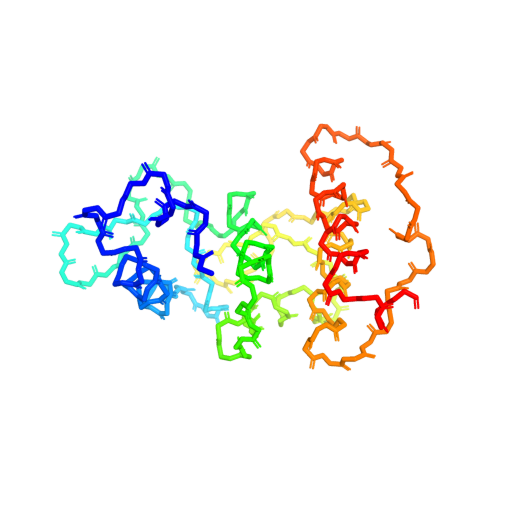.844 5.828 -17.628 1.00 52.19 89 SER A N 1
ATOM 675 C CA . SER A 1 89 ? 4.197 5.514 -17.166 1.00 52.19 89 SER A CA 1
ATOM 676 C C . SER A 1 89 ? 4.394 4.047 -16.770 1.00 52.19 89 SER A C 1
ATOM 678 O O . SER A 1 89 ? 5.532 3.579 -16.784 1.00 52.19 89 SER A O 1
ATOM 680 N N . GLY A 1 90 ? 3.332 3.327 -16.378 1.00 63.19 90 GLY A N 1
ATOM 681 C CA . GLY A 1 90 ? 3.392 1.960 -15.842 1.00 63.19 90 GLY A CA 1
ATOM 682 C C . GLY A 1 90 ? 4.295 1.799 -14.609 1.00 63.19 90 GLY A C 1
ATOM 683 O O . GLY A 1 90 ? 4.781 0.698 -14.337 1.00 63.19 90 GLY A O 1
ATOM 684 N N . ARG A 1 91 ? 4.604 2.900 -13.909 1.00 76.75 91 ARG A N 1
ATOM 685 C CA . ARG A 1 91 ? 5.651 2.967 -12.883 1.00 76.75 91 ARG A CA 1
ATOM 686 C C . ARG A 1 91 ? 5.078 3.332 -11.526 1.00 76.75 91 ARG A C 1
ATOM 688 O O . ARG A 1 91 ? 4.294 4.265 -11.389 1.00 76.75 91 ARG A O 1
ATOM 695 N N . VAL A 1 92 ? 5.536 2.612 -10.507 1.00 91.81 92 VAL A N 1
ATOM 696 C CA . VAL A 1 92 ? 5.291 2.979 -9.112 1.00 91.81 92 VAL A CA 1
ATOM 697 C C . VAL A 1 92 ? 6.074 4.246 -8.795 1.00 91.81 92 VAL A C 1
ATOM 699 O O . VAL A 1 92 ? 7.216 4.389 -9.230 1.00 91.81 92 VAL A O 1
ATOM 702 N N . ALA A 1 93 ? 5.470 5.159 -8.041 1.00 93.75 93 ALA A N 1
ATOM 703 C CA . ALA A 1 93 ? 6.096 6.415 -7.663 1.00 93.75 93 ALA A CA 1
ATOM 704 C C . ALA A 1 93 ? 5.697 6.846 -6.249 1.00 93.75 93 ALA A C 1
ATOM 706 O O . ALA A 1 93 ? 4.618 6.494 -5.764 1.00 93.75 93 ALA A O 1
ATOM 707 N N . VAL A 1 94 ? 6.564 7.643 -5.624 1.00 96.19 94 VAL A N 1
ATOM 708 C CA . VAL A 1 94 ? 6.167 8.570 -4.557 1.00 96.19 94 VAL A CA 1
ATOM 709 C C . VAL A 1 94 ? 5.418 9.722 -5.222 1.00 96.19 94 VAL A C 1
ATOM 711 O O . VAL A 1 94 ? 5.890 10.251 -6.226 1.00 96.19 94 VAL A O 1
ATOM 714 N N . VAL A 1 95 ? 4.261 10.109 -4.691 1.00 95.75 95 VAL A N 1
ATOM 715 C CA . VAL A 1 95 ? 3.344 11.071 -5.317 1.00 95.75 95 VAL A CA 1
ATOM 716 C C . VAL A 1 95 ? 3.058 12.236 -4.382 1.00 95.75 95 VAL A C 1
ATOM 718 O O . VAL A 1 95 ? 2.683 12.034 -3.226 1.00 95.75 95 VAL A O 1
ATOM 721 N N . ALA A 1 96 ? 3.191 13.458 -4.895 1.00 96.94 96 ALA A N 1
ATOM 722 C CA . ALA A 1 96 ? 2.795 14.666 -4.186 1.00 96.94 96 ALA A CA 1
ATOM 723 C C . ALA A 1 96 ? 1.267 14.730 -4.063 1.00 96.94 96 ALA A C 1
ATOM 725 O O . ALA A 1 96 ? 0.543 14.611 -5.052 1.00 96.94 96 ALA A O 1
ATOM 726 N N . LEU A 1 97 ? 0.751 14.954 -2.852 1.00 96.88 97 LEU A N 1
ATOM 727 C CA . LEU A 1 97 ? -0.701 15.048 -2.649 1.00 96.88 97 LEU A CA 1
ATOM 728 C C . LEU A 1 97 ? -1.284 16.371 -3.159 1.00 96.88 97 LEU A C 1
ATOM 730 O O . LEU A 1 97 ? -2.489 16.463 -3.361 1.00 96.88 97 LEU A O 1
ATOM 734 N N . SER A 1 98 ? -0.462 17.401 -3.355 1.00 95.50 98 SER A N 1
ATOM 735 C CA . SER A 1 98 ? -0.916 18.718 -3.813 1.00 95.50 98 SER A CA 1
ATOM 736 C C . SER A 1 98 ? -1.476 18.693 -5.234 1.00 95.50 98 SER A C 1
ATOM 738 O O . SER A 1 98 ? -2.503 19.312 -5.499 1.00 95.50 98 SER A O 1
ATOM 740 N N . ASP A 1 99 ? -0.813 17.976 -6.139 1.00 94.00 99 ASP A N 1
ATOM 741 C CA . ASP A 1 99 ? -1.085 17.991 -7.581 1.00 94.00 99 ASP A CA 1
ATOM 742 C C . ASP A 1 99 ? -1.139 16.589 -8.211 1.00 94.00 99 ASP A C 1
ATOM 744 O O . ASP A 1 99 ? -1.476 16.457 -9.387 1.00 94.00 99 ASP A O 1
ATOM 748 N N . GLY A 1 100 ? -0.865 15.533 -7.436 1.00 92.50 100 GLY A N 1
ATOM 749 C CA . GLY A 1 100 ? -0.875 14.152 -7.909 1.00 92.50 100 GLY A CA 1
ATOM 750 C C . GLY A 1 100 ? 0.317 13.788 -8.793 1.00 92.50 100 GLY A C 1
ATOM 751 O O . GLY A 1 100 ? 0.284 12.732 -9.423 1.00 92.50 100 GLY A O 1
ATOM 752 N N . GLN A 1 101 ? 1.354 14.628 -8.862 1.00 91.50 101 GLN A N 1
ATOM 753 C CA . GLN A 1 101 ? 2.522 14.377 -9.701 1.00 91.50 101 GLN A CA 1
ATOM 754 C C . GLN A 1 101 ? 3.544 13.461 -9.007 1.00 91.50 101 GLN A C 1
ATOM 756 O O . GLN A 1 101 ? 3.684 13.493 -7.777 1.00 91.50 101 GLN A O 1
ATOM 761 N N . PRO A 1 102 ? 4.281 12.633 -9.772 1.00 92.69 102 PRO A N 1
ATOM 762 C CA . PRO A 1 102 ? 5.348 11.812 -9.219 1.00 92.69 102 PRO A CA 1
ATOM 763 C C . PRO A 1 102 ? 6.506 12.693 -8.724 1.00 92.69 102 PRO A C 1
ATOM 765 O O . PRO A 1 102 ? 7.071 13.479 -9.480 1.00 92.69 102 PRO A O 1
ATOM 768 N N . ILE A 1 103 ? 6.883 12.518 -7.459 1.00 94.75 103 ILE A N 1
ATOM 769 C CA . ILE A 1 103 ? 8.089 13.095 -6.847 1.00 94.75 103 ILE A CA 1
ATOM 770 C C . ILE A 1 103 ? 9.306 12.228 -7.188 1.00 94.75 103 ILE A C 1
ATOM 772 O O . ILE A 1 103 ? 10.364 12.734 -7.554 1.00 94.75 103 ILE A O 1
ATOM 776 N N . GLU A 1 104 ? 9.152 10.908 -7.070 1.00 94.19 104 GLU A N 1
ATOM 777 C CA . GLU A 1 104 ? 10.224 9.933 -7.264 1.00 94.19 104 GLU A CA 1
ATOM 778 C C . GLU A 1 104 ? 9.676 8.700 -7.984 1.00 94.19 104 GLU A C 1
ATOM 780 O O . GLU A 1 104 ? 8.689 8.111 -7.546 1.00 94.19 104 GLU A O 1
ATOM 785 N N . ASN A 1 105 ? 10.337 8.279 -9.064 1.00 92.94 105 ASN A N 1
ATOM 786 C CA . ASN A 1 105 ? 10.005 7.035 -9.756 1.00 92.94 105 ASN A CA 1
ATOM 787 C C . ASN A 1 105 ? 10.695 5.846 -9.082 1.00 92.94 105 ASN A C 1
ATOM 789 O O . ASN A 1 105 ? 11.921 5.766 -9.044 1.00 92.94 105 ASN A O 1
ATOM 793 N N . LEU A 1 106 ? 9.903 4.875 -8.642 1.00 93.81 106 LEU A N 1
ATOM 794 C CA . LEU A 1 106 ? 10.361 3.688 -7.933 1.00 93.81 106 LEU A CA 1
ATOM 795 C C . LEU A 1 106 ? 10.521 2.522 -8.914 1.00 93.81 106 LEU A C 1
ATOM 797 O O . LEU A 1 106 ? 9.567 1.828 -9.268 1.00 93.81 106 LEU A O 1
ATOM 801 N N . ALA A 1 107 ? 11.747 2.334 -9.402 1.00 91.44 107 ALA A N 1
ATOM 802 C CA . ALA A 1 107 ? 12.026 1.430 -10.518 1.00 91.44 107 ALA A CA 1
ATOM 803 C C . ALA A 1 107 ? 12.355 -0.017 -10.111 1.00 91.44 107 ALA A C 1
ATOM 805 O O . ALA A 1 107 ? 12.326 -0.892 -10.978 1.00 91.44 107 ALA A O 1
ATOM 806 N N . ASP A 1 108 ? 12.668 -0.284 -8.840 1.00 94.62 108 ASP A N 1
ATOM 807 C CA . ASP A 1 108 ? 13.061 -1.621 -8.389 1.00 94.62 108 ASP A CA 1
ATOM 808 C C . ASP A 1 108 ? 11.983 -2.697 -8.648 1.00 94.62 108 ASP A C 1
ATOM 810 O O . ASP A 1 108 ? 10.780 -2.421 -8.536 1.00 94.62 108 ASP A O 1
ATOM 814 N N . PRO A 1 109 ? 12.386 -3.961 -8.905 1.00 94.44 109 PRO A N 1
ATOM 815 C CA . PRO A 1 109 ? 11.464 -5.063 -9.200 1.00 94.44 109 PRO A CA 1
ATOM 816 C C . PRO A 1 109 ? 10.395 -5.289 -8.130 1.00 94.44 109 PRO A C 1
ATOM 818 O O . PRO A 1 109 ? 9.274 -5.667 -8.458 1.00 94.44 109 PRO A O 1
ATOM 821 N N . GLY A 1 110 ? 10.705 -5.030 -6.857 1.00 95.56 110 GLY A N 1
ATOM 822 C CA . GLY A 1 110 ? 9.742 -5.186 -5.768 1.00 95.56 110 GLY A CA 1
ATOM 823 C C . GLY A 1 110 ? 8.529 -4.268 -5.888 1.00 95.56 110 GLY A C 1
ATOM 824 O O . GLY A 1 110 ? 7.402 -4.706 -5.664 1.00 95.56 110 GLY A O 1
ATOM 825 N N . TYR A 1 111 ? 8.732 -3.022 -6.316 1.00 95.62 111 TYR A N 1
ATOM 826 C CA . TYR A 1 111 ? 7.630 -2.091 -6.548 1.00 95.62 111 TYR A CA 1
ATOM 827 C C . TYR A 1 111 ? 6.815 -2.496 -7.775 1.00 95.62 111 TYR A C 1
ATOM 829 O O . TYR A 1 111 ? 5.587 -2.537 -7.722 1.00 95.62 111 TYR A O 1
ATOM 837 N N . GLN A 1 112 ? 7.489 -2.895 -8.856 1.00 94.19 112 GLN A N 1
ATOM 838 C CA . GLN A 1 112 ? 6.811 -3.400 -10.051 1.00 94.19 112 GLN A CA 1
ATOM 839 C C . GLN A 1 112 ? 5.991 -4.660 -9.750 1.00 94.19 112 GLN A C 1
ATOM 841 O O . GLN A 1 112 ? 4.877 -4.803 -10.245 1.00 94.19 112 GLN A O 1
ATOM 846 N N . MET A 1 113 ? 6.503 -5.554 -8.898 1.00 95.31 113 MET A N 1
ATOM 847 C CA . MET A 1 113 ? 5.781 -6.744 -8.449 1.00 95.31 113 MET A CA 1
ATOM 848 C C . MET A 1 113 ? 4.504 -6.373 -7.689 1.00 95.31 113 MET A C 1
ATOM 850 O O . MET A 1 113 ? 3.462 -6.993 -7.906 1.00 95.31 113 MET A O 1
ATOM 854 N N . LEU A 1 114 ? 4.549 -5.352 -6.828 1.00 95.12 114 LEU A N 1
ATOM 855 C CA . LEU A 1 114 ? 3.364 -4.854 -6.128 1.00 95.12 114 LEU A CA 1
ATOM 856 C C . LEU A 1 114 ? 2.310 -4.314 -7.110 1.00 95.12 114 LEU A C 1
ATOM 858 O O . LEU A 1 114 ? 1.143 -4.697 -7.020 1.00 95.12 114 LEU A O 1
ATOM 862 N N . ALA A 1 115 ? 2.717 -3.489 -8.079 1.00 94.88 115 ALA A N 1
ATOM 863 C CA . ALA A 1 115 ? 1.812 -2.978 -9.110 1.00 94.88 115 ALA A CA 1
ATOM 864 C C . ALA A 1 115 ? 1.226 -4.102 -9.982 1.00 94.88 115 ALA A C 1
ATOM 866 O O . ALA A 1 115 ? 0.020 -4.131 -10.222 1.00 94.88 115 ALA A O 1
ATOM 867 N N . ALA A 1 116 ? 2.047 -5.072 -10.396 1.00 94.44 116 ALA A N 1
ATOM 868 C CA . ALA A 1 116 ? 1.603 -6.233 -11.165 1.00 94.44 116 ALA A CA 1
ATOM 869 C C . ALA A 1 116 ? 0.627 -7.116 -10.370 1.00 94.44 116 ALA A C 1
ATOM 871 O O . ALA A 1 116 ? -0.353 -7.609 -10.924 1.00 94.44 116 ALA A O 1
ATOM 872 N N . THR A 1 117 ? 0.852 -7.273 -9.062 1.00 95.25 117 THR A N 1
ATOM 873 C CA . THR A 1 117 ? -0.071 -7.984 -8.165 1.00 95.25 117 THR A CA 1
ATOM 874 C C . THR A 1 117 ? -1.430 -7.288 -8.135 1.00 95.25 117 THR A C 1
ATOM 876 O O . THR A 1 117 ? -2.461 -7.936 -8.293 1.00 95.25 117 THR A O 1
ATOM 879 N N . LEU A 1 118 ? -1.439 -5.960 -7.999 1.00 94.75 118 LEU A N 1
ATOM 880 C CA . LEU A 1 118 ? -2.667 -5.174 -7.988 1.00 94.75 118 LEU A CA 1
ATOM 881 C C . LEU A 1 118 ? -3.420 -5.257 -9.326 1.00 94.75 118 LEU A C 1
ATOM 883 O O . LEU A 1 118 ? -4.627 -5.498 -9.341 1.00 94.75 118 LEU A O 1
ATOM 887 N N . ALA A 1 119 ? -2.700 -5.126 -10.442 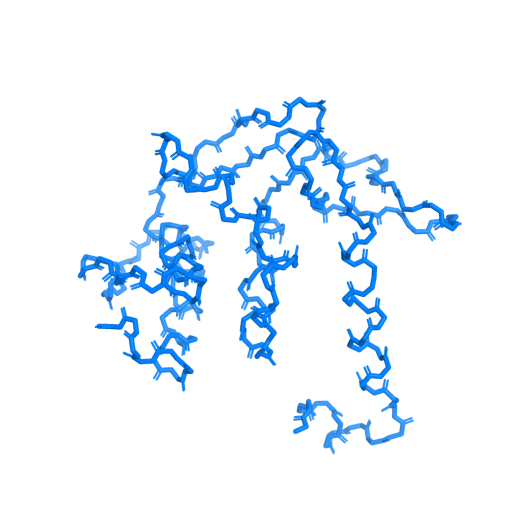1.00 93.81 119 ALA A N 1
ATOM 888 C CA . ALA A 1 119 ? -3.254 -5.251 -11.788 1.00 93.81 119 ALA A CA 1
ATOM 889 C C . ALA A 1 119 ? -3.819 -6.654 -12.064 1.00 93.81 119 ALA A C 1
ATOM 891 O O . ALA A 1 119 ? -4.840 -6.783 -12.739 1.00 93.81 119 ALA A O 1
ATOM 892 N N . CYS A 1 120 ? -3.203 -7.708 -11.525 1.00 94.88 120 CYS A N 1
ATOM 893 C CA . CYS A 1 120 ? -3.762 -9.048 -11.633 1.00 94.88 120 CYS A CA 1
ATOM 894 C C . CYS A 1 120 ? -5.058 -9.200 -10.836 1.00 94.88 120 CYS A C 1
ATOM 896 O O . CYS A 1 120 ? -6.063 -9.661 -11.377 1.00 94.88 120 CYS A O 1
ATOM 898 N N . VAL A 1 121 ? -5.052 -8.806 -9.559 1.00 94.81 121 VAL A N 1
ATOM 899 C CA . VAL A 1 121 ? -6.222 -8.993 -8.691 1.00 94.81 121 VAL A CA 1
ATOM 900 C C . VAL A 1 121 ? -7.420 -8.193 -9.198 1.00 94.81 121 VAL A C 1
ATOM 902 O O . VAL A 1 121 ? -8.538 -8.705 -9.204 1.00 94.81 121 VAL A O 1
ATOM 905 N N . LEU A 1 122 ? -7.196 -6.956 -9.646 1.00 93.56 122 LEU A N 1
ATOM 906 C CA . LEU A 1 122 ? -8.268 -6.115 -10.165 1.00 93.56 122 LEU A CA 1
ATOM 907 C C . LEU A 1 122 ? -8.657 -6.518 -11.590 1.00 93.56 122 LEU A C 1
ATOM 909 O O . LEU A 1 122 ? -9.833 -6.770 -11.853 1.00 93.56 122 LEU A O 1
ATOM 913 N N . ASP A 1 123 ? -7.692 -6.593 -12.504 1.00 92.56 123 ASP A N 1
ATOM 914 C CA . ASP A 1 123 ? -7.954 -6.591 -13.948 1.00 92.56 123 ASP A CA 1
ATOM 915 C C . ASP A 1 123 ? -7.545 -7.896 -14.650 1.00 92.56 123 ASP A C 1
ATOM 917 O O . ASP A 1 123 ? -7.542 -7.958 -15.877 1.00 92.56 123 ASP A O 1
ATOM 921 N N . ARG A 1 124 ? -7.189 -8.946 -13.894 1.00 93.25 124 ARG A N 1
ATOM 922 C CA . ARG A 1 124 ? -6.768 -10.266 -14.408 1.00 93.25 124 ARG A CA 1
ATOM 923 C C . ARG A 1 124 ? -5.558 -10.221 -15.349 1.00 93.25 124 ARG A C 1
ATOM 925 O O . ARG A 1 124 ? -5.334 -11.153 -16.118 1.00 93.25 124 ARG A O 1
ATOM 932 N N . LYS A 1 125 ? -4.746 -9.162 -15.276 1.00 93.06 125 LYS A N 1
ATOM 933 C CA . LYS A 1 125 ? -3.483 -9.074 -16.020 1.00 93.06 125 LYS A CA 1
ATOM 934 C C . LYS A 1 125 ? -2.443 -10.008 -15.384 1.00 93.06 125 LYS A C 1
ATOM 936 O O . LYS A 1 125 ? -2.189 -9.874 -14.190 1.00 93.06 125 LYS A O 1
ATOM 941 N N . PRO A 1 126 ? -1.819 -10.932 -16.134 1.00 93.50 126 PRO A N 1
ATOM 942 C CA . PRO A 1 126 ? -0.848 -11.857 -15.558 1.00 93.50 126 PRO A CA 1
ATOM 943 C C . PRO A 1 126 ? 0.398 -11.114 -15.062 1.00 93.50 126 PRO A C 1
ATOM 945 O O . PRO A 1 126 ? 0.849 -10.152 -15.688 1.00 93.50 126 PRO A O 1
ATOM 948 N N . ILE A 1 127 ? 1.001 -11.591 -13.968 1.00 95.44 127 ILE A N 1
ATOM 949 C CA . ILE A 1 127 ? 2.268 -11.031 -13.483 1.00 95.44 127 ILE A CA 1
ATOM 950 C C . ILE A 1 127 ? 3.377 -11.384 -14.486 1.00 95.44 127 ILE A C 1
ATOM 952 O O . ILE A 1 127 ? 3.512 -12.563 -14.826 1.00 95.44 127 ILE A O 1
ATOM 956 N N . PRO A 1 128 ? 4.206 -10.428 -14.946 1.00 94.44 128 PRO A N 1
ATOM 957 C CA . PRO A 1 128 ? 5.335 -10.712 -15.830 1.00 94.44 128 PRO A CA 1
ATOM 958 C C . PRO A 1 128 ? 6.284 -11.771 -15.258 1.00 94.44 128 PRO A C 1
ATOM 960 O O . PRO A 1 128 ? 6.680 -11.691 -14.096 1.00 94.44 128 PRO A O 1
ATOM 963 N N . THR A 1 129 ? 6.717 -12.730 -16.082 1.00 94.81 129 THR A N 1
ATOM 964 C CA . THR A 1 129 ? 7.586 -13.845 -15.654 1.00 94.81 129 THR A CA 1
ATOM 965 C C . THR A 1 129 ? 8.861 -13.375 -14.950 1.00 94.81 129 THR A C 1
ATOM 967 O O . THR A 1 129 ? 9.283 -13.987 -13.973 1.00 94.81 129 THR A O 1
ATOM 970 N N . ALA A 1 130 ? 9.436 -12.247 -15.380 1.00 94.19 130 ALA A N 1
ATOM 971 C CA . ALA A 1 130 ? 10.628 -11.660 -14.767 1.00 94.19 130 ALA A CA 1
ATOM 972 C C . ALA A 1 130 ? 10.432 -11.235 -13.297 1.00 94.19 130 ALA A C 1
ATOM 974 O O . ALA A 1 130 ? 11.404 -11.203 -12.547 1.00 94.19 130 ALA A O 1
ATOM 975 N N . LEU A 1 131 ? 9.196 -10.932 -12.882 1.00 95.25 131 LEU A N 1
ATOM 976 C CA . LEU A 1 131 ? 8.854 -10.534 -11.511 1.00 95.25 131 LEU A CA 1
ATOM 977 C C . LEU A 1 131 ? 8.466 -11.729 -10.628 1.00 95.25 131 LEU A C 1
ATOM 979 O O . LEU A 1 131 ? 8.465 -11.605 -9.405 1.00 95.25 131 LEU A O 1
ATOM 983 N N . ARG A 1 132 ? 8.183 -12.900 -11.218 1.00 95.44 132 ARG A N 1
ATOM 984 C CA . ARG A 1 132 ? 7.821 -14.129 -10.480 1.00 95.44 132 ARG A CA 1
ATOM 985 C C . ARG A 1 132 ? 9.009 -14.755 -9.741 1.00 95.44 132 ARG A C 1
ATOM 987 O O . ARG A 1 132 ? 8.812 -15.595 -8.870 1.00 95.44 132 ARG A O 1
ATOM 994 N N . VAL A 1 133 ? 10.233 -14.347 -10.077 1.00 94.88 133 VAL A N 1
ATOM 995 C CA . VAL A 1 133 ? 11.467 -14.791 -9.422 1.00 94.88 133 VAL A CA 1
ATOM 996 C C . VAL A 1 133 ? 12.036 -13.637 -8.608 1.00 94.88 133 VAL A C 1
ATOM 998 O O . VAL A 1 133 ? 12.231 -12.537 -9.126 1.00 94.88 133 VAL A O 1
ATOM 1001 N N . PHE A 1 134 ? 12.313 -13.890 -7.330 1.00 97.00 134 PHE A N 1
ATOM 1002 C CA . PHE A 1 134 ? 12.936 -12.905 -6.454 1.00 97.00 134 PHE A CA 1
ATOM 1003 C C . PHE A 1 134 ? 14.326 -12.509 -6.971 1.00 97.00 134 PHE A C 1
ATOM 1005 O O . PHE A 1 134 ? 15.142 -13.371 -7.304 1.00 97.00 134 PHE A O 1
ATOM 1012 N N . ARG A 1 135 ? 14.605 -11.203 -6.996 1.00 91.38 135 ARG A N 1
ATOM 1013 C CA . ARG A 1 135 ? 15.945 -10.655 -7.223 1.00 91.38 135 ARG A CA 1
ATOM 1014 C C . ARG A 1 135 ? 16.261 -9.660 -6.109 1.00 91.38 135 ARG A C 1
ATOM 1016 O O . ARG A 1 135 ? 15.510 -8.696 -5.964 1.00 91.38 135 ARG A O 1
ATOM 1023 N N . PRO A 1 136 ? 17.334 -9.868 -5.332 1.00 94.25 136 PRO A N 1
ATOM 1024 C CA . PRO A 1 136 ? 17.693 -8.930 -4.283 1.00 94.25 136 PRO A CA 1
ATOM 1025 C C . PRO A 1 136 ? 18.166 -7.609 -4.896 1.00 94.25 136 PRO A C 1
ATOM 1027 O O . PRO A 1 136 ? 18.996 -7.598 -5.806 1.00 94.25 136 PRO A O 1
ATOM 1030 N N . THR A 1 137 ? 17.644 -6.504 -4.374 1.00 95.75 137 THR A N 1
ATOM 1031 C CA . THR A 1 137 ? 18.147 -5.146 -4.614 1.00 95.75 137 THR A CA 1
ATOM 1032 C C . THR A 1 137 ? 18.371 -4.454 -3.265 1.00 95.75 137 THR A C 1
ATOM 1034 O O . THR A 1 137 ? 18.989 -5.036 -2.373 1.00 95.75 137 THR A O 1
ATOM 1037 N N . SER A 1 138 ? 17.853 -3.244 -3.060 1.00 97.19 138 SER A N 1
ATOM 1038 C CA . SER A 1 138 ? 17.825 -2.597 -1.747 1.00 97.19 138 SER A CA 1
ATOM 1039 C C . SER A 1 138 ? 16.875 -3.323 -0.789 1.00 97.19 138 SER A C 1
ATOM 1041 O O . SER A 1 138 ? 15.909 -3.972 -1.202 1.00 97.19 138 SER A O 1
ATOM 1043 N N . TYR A 1 139 ? 17.129 -3.190 0.515 1.00 97.94 139 TYR A N 1
ATOM 1044 C CA . TYR A 1 139 ? 16.368 -3.869 1.572 1.00 97.94 139 TYR A CA 1
ATOM 1045 C C . TYR A 1 139 ? 14.846 -3.686 1.436 1.00 97.94 139 TYR A C 1
ATOM 1047 O O . TYR A 1 139 ? 14.089 -4.660 1.478 1.00 97.94 139 TYR A O 1
ATOM 1055 N N . TYR A 1 140 ? 14.393 -2.447 1.238 1.00 97.94 140 TYR A N 1
ATOM 1056 C CA . TYR A 1 140 ? 12.967 -2.133 1.194 1.00 97.94 140 TYR A CA 1
ATOM 1057 C C . TYR A 1 140 ? 12.233 -2.753 -0.013 1.00 97.94 140 TYR A C 1
ATOM 1059 O O . TYR A 1 140 ? 11.307 -3.538 0.212 1.00 97.94 140 TYR A O 1
ATOM 1067 N N . PRO A 1 141 ? 12.633 -2.508 -1.280 1.00 97.31 141 PRO A N 1
ATOM 1068 C CA . PRO A 1 141 ? 12.003 -3.171 -2.422 1.00 97.31 141 PRO A CA 1
ATOM 1069 C C . PRO A 1 141 ? 12.149 -4.694 -2.376 1.00 97.31 141 PRO A C 1
ATOM 1071 O O . PRO A 1 141 ? 11.200 -5.392 -2.725 1.00 97.31 141 PRO A O 1
ATOM 1074 N N . SER A 1 142 ? 13.270 -5.229 -1.879 1.00 98.38 142 SER A N 1
ATOM 1075 C CA . SER A 1 142 ? 13.431 -6.681 -1.701 1.00 98.38 142 SER A CA 1
ATOM 1076 C C . SER A 1 142 ? 12.377 -7.258 -0.751 1.00 98.38 142 SER A C 1
ATOM 1078 O O . SER A 1 142 ? 11.790 -8.304 -1.025 1.00 98.38 142 SER A O 1
ATOM 1080 N N . THR A 1 143 ? 12.082 -6.546 0.340 1.00 98.31 143 THR A N 1
ATOM 1081 C CA . THR A 1 143 ? 11.045 -6.936 1.304 1.00 98.31 143 THR A CA 1
ATOM 1082 C C . THR A 1 143 ? 9.656 -6.908 0.667 1.00 98.31 143 THR A C 1
ATOM 1084 O O . THR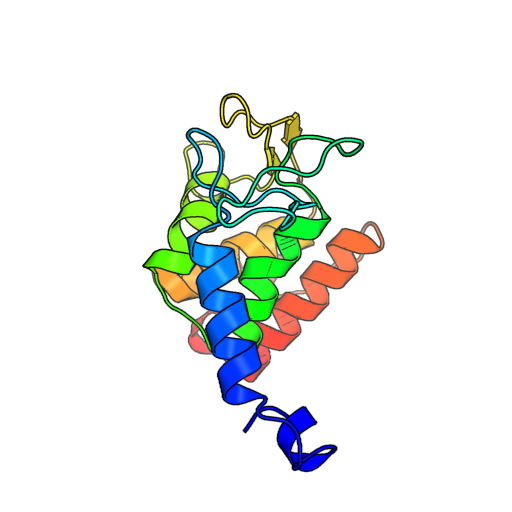 A 1 143 ? 8.905 -7.875 0.793 1.00 98.31 143 THR A O 1
ATOM 1087 N N . ILE A 1 144 ? 9.318 -5.844 -0.071 1.00 97.88 144 ILE A N 1
ATOM 1088 C CA . ILE A 1 144 ? 8.042 -5.762 -0.800 1.00 97.88 144 ILE A CA 1
ATOM 1089 C C . ILE A 1 144 ? 7.927 -6.896 -1.828 1.00 97.88 144 ILE A C 1
ATOM 1091 O O . ILE A 1 144 ? 6.872 -7.523 -1.914 1.00 97.88 144 ILE A O 1
ATOM 1095 N N . HIS A 1 145 ? 9.008 -7.215 -2.551 1.00 98.06 145 HIS A N 1
ATOM 1096 C CA . HIS A 1 145 ? 9.030 -8.310 -3.527 1.00 98.06 145 HIS A CA 1
ATOM 1097 C C . HIS A 1 145 ? 8.693 -9.648 -2.863 1.00 98.06 145 HIS A C 1
ATOM 1099 O O . HIS A 1 145 ? 7.786 -10.349 -3.310 1.00 98.06 145 HIS A O 1
ATOM 1105 N N . LEU A 1 146 ? 9.375 -9.983 -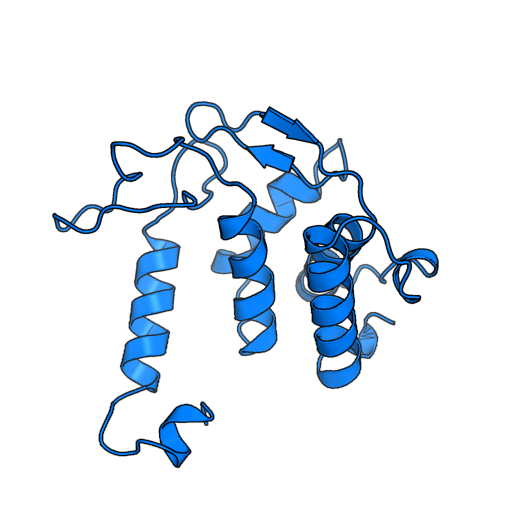1.766 1.00 98.44 146 LEU A N 1
ATOM 1106 C CA . LEU A 1 146 ? 9.154 -11.234 -1.039 1.00 98.44 146 LEU A CA 1
ATOM 1107 C C . LEU A 1 146 ? 7.741 -11.321 -0.449 1.00 98.44 146 LEU A C 1
ATOM 1109 O O . LEU A 1 146 ? 7.097 -12.369 -0.543 1.00 98.44 146 LEU A O 1
ATOM 1113 N N . LEU A 1 147 ? 7.225 -10.227 0.119 1.00 98.38 147 LEU A N 1
ATOM 1114 C CA . LEU A 1 147 ? 5.863 -10.189 0.652 1.00 98.38 147 LEU A CA 1
ATOM 1115 C C . LEU A 1 147 ? 4.810 -10.347 -0.454 1.00 98.38 147 LEU A C 1
ATOM 1117 O O . LEU A 1 147 ? 3.842 -11.085 -0.263 1.00 98.38 147 LEU A O 1
ATOM 1121 N N . ALA A 1 148 ? 5.009 -9.712 -1.612 1.00 97.62 148 ALA A N 1
ATOM 1122 C CA . ALA A 1 148 ? 4.120 -9.846 -2.763 1.00 97.62 148 ALA A CA 1
ATOM 1123 C C . ALA A 1 148 ? 4.165 -11.264 -3.359 1.00 97.62 148 ALA A C 1
ATOM 1125 O O . ALA A 1 148 ? 3.115 -11.857 -3.597 1.00 97.62 148 ALA A O 1
ATOM 1126 N N . LEU A 1 149 ? 5.352 -11.861 -3.516 1.00 97.88 149 LEU A N 1
ATOM 1127 C CA . LEU A 1 149 ? 5.494 -13.257 -3.953 1.00 97.88 149 LEU A CA 1
ATOM 1128 C C . LEU A 1 149 ? 4.806 -14.224 -2.984 1.00 97.88 149 LEU A C 1
ATOM 1130 O O . LEU A 1 149 ? 4.069 -15.109 -3.416 1.00 97.88 149 LEU A O 1
ATOM 1134 N N . SER A 1 150 ? 4.994 -14.032 -1.675 1.00 97.88 150 SER A N 1
ATOM 1135 C CA . SER A 1 150 ? 4.318 -14.825 -0.643 1.00 97.88 150 SER A CA 1
ATOM 1136 C C . SER A 1 150 ? 2.797 -14.690 -0.727 1.00 97.88 150 SER A C 1
ATOM 1138 O O . SER A 1 150 ? 2.094 -15.694 -0.623 1.00 97.88 150 SER A O 1
ATOM 1140 N N . LEU A 1 151 ? 2.279 -13.473 -0.917 1.00 97.31 151 LEU A N 1
ATOM 1141 C CA . LEU A 1 151 ? 0.850 -13.221 -1.101 1.00 97.31 151 LEU A CA 1
ATOM 1142 C C . LEU A 1 151 ? 0.313 -13.966 -2.326 1.00 97.31 151 LEU A C 1
ATOM 1144 O O . LEU A 1 151 ? -0.653 -14.720 -2.209 1.00 97.31 151 LEU A O 1
ATOM 1148 N N . VAL A 1 152 ? 0.958 -13.785 -3.476 1.00 97.31 152 VAL A N 1
ATOM 1149 C CA . VAL A 1 152 ? 0.526 -14.370 -4.747 1.00 97.31 152 VAL A CA 1
ATOM 1150 C C . VAL A 1 152 ? 0.551 -15.897 -4.680 1.00 97.31 152 VAL A C 1
ATOM 1152 O O . VAL A 1 152 ? -0.452 -16.541 -4.973 1.00 97.31 152 VAL A O 1
ATOM 1155 N N . ALA A 1 153 ? 1.640 -16.491 -4.191 1.00 96.62 153 ALA A N 1
ATOM 1156 C CA . ALA A 1 153 ? 1.768 -17.943 -4.081 1.00 96.62 153 ALA A CA 1
ATOM 1157 C C . ALA A 1 153 ? 0.734 -18.590 -3.135 1.00 96.62 153 ALA A C 1
ATOM 1159 O O . ALA A 1 153 ? 0.382 -19.761 -3.315 1.00 96.62 153 ALA A O 1
ATOM 1160 N N . GLN A 1 154 ? 0.262 -17.854 -2.123 1.00 95.38 154 GLN A N 1
ATOM 1161 C CA . GLN A 1 154 ? -0.689 -18.357 -1.126 1.00 95.38 154 GLN A CA 1
ATOM 1162 C C . GLN A 1 154 ? -2.152 -18.093 -1.487 1.00 95.38 154 GLN A C 1
ATOM 1164 O O . GLN A 1 154 ? -2.996 -18.930 -1.181 1.00 95.38 154 GLN A O 1
ATOM 1169 N N . ARG A 1 155 ? -2.470 -16.939 -2.088 1.00 94.50 155 ARG A N 1
ATOM 1170 C CA . ARG A 1 155 ? -3.862 -16.479 -2.261 1.00 94.50 155 ARG A CA 1
ATOM 1171 C C . ARG A 1 155 ? -4.265 -16.169 -3.699 1.00 94.50 155 ARG A C 1
ATOM 1173 O O . ARG A 1 155 ? -5.461 -16.127 -3.952 1.00 94.50 155 ARG A O 1
ATOM 1180 N N . HIS A 1 156 ? -3.305 -15.962 -4.601 1.00 94.88 156 HIS A N 1
ATOM 1181 C CA . HIS A 1 156 ? -3.559 -15.517 -5.975 1.00 94.88 156 HIS A CA 1
ATOM 1182 C C . HIS A 1 156 ? -2.729 -16.301 -7.001 1.00 94.88 156 HIS A C 1
ATOM 1184 O O . HIS A 1 156 ? -2.054 -15.720 -7.852 1.00 94.88 156 HIS A O 1
ATOM 1190 N N . ARG A 1 157 ? -2.731 -17.638 -6.910 1.00 94.56 157 ARG A N 1
ATOM 1191 C CA . ARG A 1 157 ? -1.955 -18.495 -7.827 1.00 94.56 157 ARG A CA 1
ATOM 1192 C C . ARG A 1 157 ? -2.379 -18.335 -9.284 1.00 94.56 157 ARG A C 1
ATOM 1194 O O . ARG A 1 157 ? -1.567 -18.567 -10.167 1.00 94.56 157 ARG A O 1
ATOM 1201 N N . GLU A 1 158 ? -3.610 -17.900 -9.524 1.00 94.62 158 GLU A N 1
ATOM 1202 C CA . GLU A 1 158 ? -4.131 -17.539 -10.841 1.00 94.62 158 GLU A CA 1
ATOM 1203 C C . GLU A 1 158 ? -3.371 -16.387 -11.522 1.00 94.62 158 GLU A C 1
ATOM 1205 O O . GLU A 1 158 ? -3.541 -16.181 -12.719 1.00 94.62 158 GLU A O 1
ATOM 1210 N N . CYS A 1 159 ? -2.547 -15.637 -10.783 1.00 93.50 159 CYS A N 1
ATOM 1211 C CA . CYS A 1 159 ? -1.716 -14.554 -11.314 1.00 93.50 159 CYS A CA 1
ATOM 1212 C C . CYS A 1 159 ? -0.332 -14.998 -11.814 1.00 93.50 159 CYS A C 1
ATOM 1214 O O . CYS A 1 159 ? 0.388 -14.172 -12.393 1.00 93.50 159 CYS A O 1
ATOM 1216 N N . LEU A 1 160 ? 0.062 -16.246 -11.528 1.00 89.69 160 LEU A N 1
ATOM 1217 C CA . LEU A 1 160 ? 1.374 -16.820 -11.851 1.00 89.69 160 LEU A CA 1
ATOM 1218 C C . LEU A 1 160 ? 1.442 -17.478 -13.226 1.00 89.69 160 LEU A C 1
ATOM 1220 O O . LEU A 1 160 ? 0.436 -17.568 -13.953 1.00 89.69 160 LEU A O 1
#

Foldseek 3Di:
DPPVCVVPVVDPVVVVVVVVLVVLLQQQFAPLGAHALAWDPPDVRIDRDPPDQQKCDLSRLCVLLVCLLVVNLDCSNLVSQLCLCVPPVVFDAIAHRHHRDGPGTDDDLLSNLSNLLNCCSNPVRARDPVLLDQDDDDPSSSVSSVSSNVSCVPPNVSND

Solvent-accessible surface area (backbone atoms only — not comparable to full-atom values): 9122 Å² total; per-residue (Å²): 128,63,72,59,44,77,79,43,66,92,49,68,55,65,60,52,51,51,50,52,51,52,49,54,70,61,38,47,39,46,82,50,47,40,41,46,54,46,69,34,73,89,51,95,66,64,41,68,28,86,97,54,77,66,23,27,34,81,69,38,63,48,50,64,56,49,36,47,68,74,67,52,77,54,58,86,77,46,44,42,62,47,51,66,25,63,40,100,78,62,41,37,53,26,27,33,31,84,73,43,45,73,76,41,80,44,80,52,63,15,43,47,34,46,49,32,51,49,41,18,76,75,68,68,40,66,42,58,74,81,59,76,51,92,67,88,70,58,71,68,40,34,51,47,29,54,53,42,51,52,42,31,71,73,77,38,59,88,33,108

pLDDT: mean 93.05, std 8.29, range [41.16, 98.44]

Mean predicted aligned error: 3.63 Å

Radius of gyration: 16.08 Å; Cα contacts (8 Å, |Δi|>4): 224; chains: 1; bounding box: 33×37×44 Å

Nearest PDB structures (foldseek):
  6vc5-assembly1_A  TM=8.033E-01  e=2.463E-06  Komagataeibacter sucrofermentans
  1wzz-assembly1_A  TM=8.195E-01  e=6.026E-06  Komagataeibacter xylinus
  5gy3-assembly1_A  TM=8.327E-01  e=3.246E-05  Klebsiella pneumoniae

Secondary structure (DSSP, 8-state):
--HHHHH-TTS-HHHHHHHHHHHHHH--BTTTTBPPSSEE-SSSS-EEPTTS-SEE-TTTTHHHHHHHHTT---HHHHHHHHHHHHSTT--EEEEETTT--EEEEE-SHHHHHHHHHHHHHHH-PPPPGGGSS----SHHHHHHHHHHHHHHHHH-GGG-

Sequence (160 aa):
LPVMAELAPGTDWEKLSASGRALLAQARFGPAGLPADWVSARSERLEPAKGFPQQFGYDGLRIPLYLLRAGYADRALLAPFAQVWGGESGRVAVVALSDGQPIENLADPGYQMLAATLACVLDRKPIPTALRVFRPTSYYPSTIHLLALSLVAQRHRECL